Protein AF-A0A199VPS3-F1 (afdb_monomer_lite)

InterPro domains:
  IPR006501 Pectinesterase inhibitor domain [PF04043] (1-86)
  IPR035513 Invertase/pectin methylesterase inhibitor domain superfamily [G3DSA:1.20.140.40] (1-90)
  IPR035513 Invertase/pectin methylesterase inhibitor domain superfamily [SSF101148] (2-90)

Structure (mmCIF, N/CA/C/O backbone):
data_AF-A0A199VPS3-F1
#
_entry.id   AF-A0A199VPS3-F1
#
loop_
_atom_site.group_PDB
_atom_site.id
_atom_site.type_symbol
_atom_site.label_atom_id
_atom_site.label_alt_id
_atom_site.label_comp_id
_atom_site.label_asym_id
_atom_site.label_entity_id
_atom_site.label_seq_id
_atom_site.pdbx_PDB_ins_code
_atom_site.Cartn_x
_atom_site.Cartn_y
_atom_site.Cartn_z
_atom_site.occupancy
_atom_site.B_iso_or_equiv
_atom_site.auth_seq_id
_atom_site.auth_comp_id
_atom_site.auth_asym_id
_atom_site.auth_atom_id
_atom_site.pdbx_PDB_model_num
ATOM 1 N N . MET A 1 1 ? -9.378 3.455 0.654 1.00 78.94 1 MET A N 1
ATOM 2 C CA . MET A 1 1 ? -9.424 2.075 0.112 1.00 78.94 1 MET A CA 1
ATOM 3 C C . MET A 1 1 ? -9.535 2.082 -1.397 1.00 78.94 1 MET A C 1
ATOM 5 O O . MET A 1 1 ? -8.659 1.494 -2.002 1.00 78.94 1 MET A O 1
ATOM 9 N N . ALA A 1 2 ? -10.516 2.770 -2.000 1.00 84.88 2 ALA A N 1
ATOM 10 C CA . ALA A 1 2 ? -10.537 2.974 -3.456 1.00 84.88 2 ALA A CA 1
ATOM 11 C C . ALA A 1 2 ? -9.201 3.547 -3.967 1.00 84.88 2 ALA A C 1
ATOM 13 O O . ALA A 1 2 ? -8.558 2.918 -4.793 1.00 84.88 2 ALA A O 1
ATOM 14 N N . ASP A 1 3 ? -8.700 4.607 -3.324 1.00 86.25 3 ASP A N 1
ATOM 15 C CA . ASP A 1 3 ? -7.413 5.215 -3.694 1.00 86.25 3 ASP A CA 1
ATOM 16 C C . ASP A 1 3 ? -6.210 4.255 -3.578 1.00 86.25 3 ASP A C 1
ATOM 18 O O . ASP A 1 3 ? -5.302 4.314 -4.400 1.00 86.25 3 ASP A O 1
ATOM 22 N N . SER A 1 4 ? -6.204 3.335 -2.600 1.00 89.06 4 SER A N 1
ATOM 23 C CA . SER A 1 4 ? -5.137 2.321 -2.466 1.00 89.06 4 SER A CA 1
ATOM 24 C C . SER A 1 4 ? -5.215 1.306 -3.606 1.00 89.06 4 SER A C 1
ATOM 26 O O . SER A 1 4 ? -4.191 0.998 -4.209 1.00 89.06 4 SER A O 1
ATOM 28 N N . VAL A 1 5 ? -6.420 0.848 -3.962 1.00 91.81 5 VAL A N 1
ATOM 29 C CA . VAL A 1 5 ? -6.625 -0.050 -5.108 1.00 91.81 5 VAL A CA 1
ATOM 30 C C . VAL A 1 5 ? -6.184 0.624 -6.404 1.00 91.81 5 VAL A C 1
ATOM 32 O O . VAL A 1 5 ? -5.421 0.020 -7.150 1.00 91.81 5 VAL A O 1
ATOM 35 N N . ASP A 1 6 ? -6.585 1.874 -6.635 1.00 92.94 6 ASP A N 1
ATOM 36 C CA . ASP A 1 6 ? -6.209 2.628 -7.835 1.00 92.94 6 ASP A CA 1
ATOM 37 C C . ASP A 1 6 ? -4.684 2.784 -7.931 1.00 92.94 6 ASP A C 1
ATOM 39 O O . ASP A 1 6 ? -4.089 2.454 -8.954 1.00 92.94 6 ASP A O 1
ATOM 43 N N . ARG A 1 7 ? -4.019 3.148 -6.825 1.00 91.81 7 ARG A N 1
ATOM 44 C CA . ARG A 1 7 ? -2.550 3.237 -6.747 1.00 91.81 7 ARG A CA 1
ATOM 45 C C . ARG A 1 7 ? -1.862 1.901 -7.032 1.00 91.81 7 ARG A C 1
ATOM 47 O O . ARG A 1 7 ? -0.851 1.864 -7.728 1.00 91.81 7 ARG A O 1
ATOM 54 N N . LEU A 1 8 ? -2.387 0.794 -6.505 1.00 93.25 8 LEU A N 1
ATOM 55 C CA . LEU A 1 8 ? -1.844 -0.541 -6.773 1.00 93.25 8 LEU A CA 1
ATOM 56 C C . LEU A 1 8 ? -2.072 -0.968 -8.233 1.00 93.25 8 LEU A C 1
ATOM 58 O O . LEU A 1 8 ? -1.192 -1.594 -8.829 1.00 93.25 8 LEU A O 1
ATOM 62 N N . CYS A 1 9 ? -3.214 -0.612 -8.824 1.00 93.06 9 CYS A N 1
ATOM 63 C CA . CYS A 1 9 ? -3.499 -0.829 -10.241 1.00 93.06 9 CYS A CA 1
ATOM 64 C C . CYS A 1 9 ? -2.550 -0.025 -11.139 1.00 93.06 9 CYS A C 1
ATOM 66 O O . CYS A 1 9 ? -1.985 -0.594 -12.076 1.00 93.06 9 CYS A O 1
ATOM 68 N N . ASP A 1 10 ? -2.309 1.247 -10.820 1.00 92.75 10 ASP A N 1
ATOM 69 C CA . ASP A 1 10 ? -1.346 2.097 -11.524 1.00 92.75 10 ASP A CA 1
ATOM 70 C C . ASP A 1 10 ? 0.073 1.516 -11.432 1.00 92.75 10 ASP A C 1
ATOM 72 O O . ASP A 1 10 ? 0.749 1.358 -12.454 1.00 92.75 10 ASP A O 1
ATOM 76 N N . SER A 1 11 ? 0.490 1.079 -10.237 1.00 89.75 11 SER A N 1
ATOM 77 C CA . SER A 1 11 ? 1.755 0.364 -10.021 1.00 89.75 11 SER A CA 1
ATOM 78 C C . SER A 1 11 ? 1.891 -0.871 -10.909 1.00 89.75 11 SER A C 1
ATOM 80 O O . SER A 1 11 ? 2.927 -1.067 -11.546 1.00 89.75 11 SER A O 1
ATOM 82 N N . ALA A 1 12 ? 0.854 -1.706 -10.990 1.00 91.44 12 ALA A N 1
ATOM 83 C CA . ALA A 1 12 ? 0.875 -2.905 -11.824 1.00 91.44 12 ALA A CA 1
ATOM 84 C C . ALA A 1 12 ? 0.938 -2.567 -13.325 1.00 91.44 12 ALA A C 1
ATOM 86 O O . ALA A 1 12 ? 1.689 -3.197 -14.076 1.00 91.44 12 ALA A O 1
ATOM 87 N N . ALA A 1 13 ? 0.190 -1.552 -13.766 1.00 92.06 13 ALA A N 1
ATOM 88 C CA . ALA A 1 13 ? 0.162 -1.110 -15.158 1.00 92.06 13 ALA A CA 1
ATOM 89 C C . ALA A 1 13 ? 1.484 -0.464 -15.607 1.00 92.06 13 ALA A C 1
ATOM 91 O O . ALA A 1 13 ? 1.880 -0.572 -16.769 1.00 92.06 13 ALA A O 1
ATOM 92 N N . GLU A 1 14 ? 2.177 0.225 -14.707 1.00 90.38 14 GLU A N 1
ATOM 93 C CA . GLU A 1 14 ? 3.492 0.812 -14.964 1.00 90.38 14 GLU A CA 1
ATOM 94 C C . GLU A 1 14 ? 4.604 -0.236 -14.916 1.00 90.38 14 GLU A C 1
ATOM 96 O O . GLU A 1 14 ? 5.519 -0.181 -15.737 1.00 90.38 14 GLU A O 1
ATOM 101 N N . LEU A 1 15 ? 4.490 -1.257 -14.056 1.00 88.38 15 LEU A N 1
ATOM 102 C CA . LEU A 1 15 ? 5.437 -2.376 -14.032 1.00 88.38 15 LEU A CA 1
ATOM 103 C C . LEU A 1 15 ? 5.466 -3.123 -15.379 1.00 88.38 15 LEU A C 1
ATOM 105 O O . LEU A 1 15 ? 6.522 -3.550 -15.849 1.00 88.38 15 LEU A O 1
ATOM 109 N N . ALA A 1 16 ? 4.323 -3.215 -16.061 1.00 87.06 16 ALA A N 1
ATOM 110 C CA . ALA A 1 16 ? 4.247 -3.759 -17.418 1.00 87.06 16 ALA A CA 1
ATOM 111 C C . ALA A 1 16 ? 4.977 -2.894 -18.470 1.00 87.06 16 ALA A C 1
ATOM 113 O O . ALA A 1 16 ? 5.285 -3.377 -19.560 1.00 87.06 16 ALA A O 1
ATOM 114 N N . ARG A 1 17 ? 5.265 -1.624 -18.156 1.00 85.69 17 ARG A N 1
ATOM 115 C CA . ARG A 1 17 ? 5.900 -0.638 -19.047 1.00 85.69 17 ARG A CA 1
ATOM 116 C C . ARG A 1 17 ? 7.371 -0.364 -18.727 1.00 85.69 17 ARG A C 1
ATOM 118 O O . ARG A 1 17 ? 8.029 0.291 -19.526 1.00 85.69 17 ARG A O 1
ATOM 125 N N . THR A 1 18 ? 7.908 -0.915 -17.635 1.00 82.06 18 THR A N 1
ATOM 126 C CA . THR A 1 18 ? 9.265 -0.623 -17.127 1.00 82.06 18 THR A CA 1
ATOM 127 C C . THR A 1 18 ? 10.415 -0.857 -18.122 1.00 82.06 18 THR A C 1
ATOM 129 O O . THR A 1 18 ? 11.511 -0.345 -17.917 1.00 82.06 18 THR A O 1
ATOM 132 N N . GLY A 1 19 ? 10.197 -1.586 -19.222 1.00 78.50 19 GLY A N 1
ATOM 133 C CA . GLY A 1 19 ? 11.217 -1.802 -20.249 1.00 78.50 19 GLY A CA 1
ATOM 134 C C . GLY A 1 19 ? 12.409 -2.622 -19.738 1.00 78.50 19 GLY A C 1
ATOM 135 O O . GLY A 1 19 ? 12.268 -3.447 -18.837 1.00 78.50 19 GLY A O 1
ATOM 136 N N . ARG A 1 20 ? 13.590 -2.440 -20.342 1.00 80.88 20 ARG A N 1
ATOM 137 C CA . ARG A 1 20 ? 14.815 -3.141 -19.918 1.00 80.88 20 ARG A CA 1
ATOM 138 C C . ARG A 1 20 ? 15.436 -2.471 -18.696 1.00 80.88 20 ARG A C 1
ATOM 140 O O . ARG A 1 20 ? 15.519 -1.249 -18.646 1.00 80.88 20 ARG A O 1
ATOM 147 N N . SER A 1 21 ? 15.940 -3.283 -17.768 1.00 78.31 21 SER A N 1
ATOM 148 C CA . SER A 1 21 ? 16.498 -2.848 -16.479 1.00 78.31 21 SER A CA 1
ATOM 149 C C . SER A 1 21 ? 17.716 -1.920 -16.565 1.00 78.31 21 SER A C 1
ATOM 151 O O . SER A 1 21 ? 18.066 -1.290 -15.577 1.00 78.31 21 SER A O 1
ATOM 153 N N . ASP A 1 22 ? 18.374 -1.837 -17.721 1.00 77.81 22 ASP A N 1
ATOM 154 C CA . ASP A 1 22 ? 19.535 -0.983 -17.996 1.00 77.81 22 ASP A CA 1
ATOM 155 C C . ASP A 1 22 ? 19.166 0.388 -18.598 1.00 77.81 22 ASP A C 1
ATOM 157 O O . ASP A 1 22 ? 20.043 1.203 -18.884 1.00 77.81 22 ASP A O 1
ATOM 161 N N . SER A 1 23 ? 17.873 0.668 -18.793 1.00 83.25 23 SER A N 1
ATOM 162 C CA . SER A 1 23 ? 17.403 1.920 -19.385 1.00 83.25 23 SER A CA 1
ATOM 163 C C . SER A 1 23 ? 17.111 2.996 -18.328 1.00 83.25 23 SER A C 1
ATOM 165 O O . SER A 1 23 ? 16.485 2.699 -17.314 1.00 83.25 23 SER A O 1
ATOM 167 N N . PRO A 1 24 ? 17.403 4.284 -18.587 1.00 82.06 24 PRO A N 1
ATOM 168 C CA . PRO A 1 24 ? 16.908 5.390 -17.756 1.00 82.06 24 PRO A CA 1
ATOM 169 C C . PRO A 1 24 ? 15.377 5.405 -17.600 1.00 82.06 24 PRO A C 1
ATOM 171 O O . PRO A 1 24 ? 14.850 5.856 -16.584 1.00 82.06 24 PRO A O 1
ATOM 174 N N . VAL A 1 25 ? 14.662 4.871 -18.597 1.00 85.94 25 VAL A N 1
ATOM 175 C CA . VAL A 1 25 ? 13.202 4.705 -18.584 1.00 85.94 25 VAL A CA 1
ATOM 176 C C . VAL A 1 25 ? 12.771 3.724 -17.487 1.00 85.94 25 VAL A C 1
ATOM 178 O O . VAL A 1 25 ? 11.751 3.944 -16.837 1.00 85.94 25 VAL A O 1
ATOM 181 N N . PHE A 1 26 ? 13.584 2.700 -17.206 1.00 87.62 26 PHE A N 1
ATOM 182 C CA . PHE A 1 26 ? 13.326 1.749 -16.128 1.00 87.62 26 PHE A CA 1
ATOM 183 C C . PHE A 1 26 ? 13.382 2.413 -14.754 1.00 87.62 26 PHE A C 1
ATOM 185 O O . PHE A 1 26 ? 12.466 2.238 -13.953 1.00 87.62 26 PHE A O 1
ATOM 192 N N . THR A 1 27 ? 14.411 3.228 -14.500 1.00 86.19 27 THR A N 1
ATOM 193 C CA . THR A 1 27 ? 14.543 3.989 -13.249 1.00 86.19 27 THR A CA 1
ATOM 194 C C . THR A 1 27 ? 13.347 4.907 -13.020 1.00 86.19 27 THR A C 1
ATOM 196 O O . THR A 1 27 ? 12.806 4.956 -11.916 1.00 86.19 27 THR A O 1
ATOM 199 N N . TRP A 1 28 ? 12.907 5.609 -14.069 1.00 88.06 28 TRP A N 1
ATOM 200 C CA . TRP A 1 28 ? 11.760 6.509 -13.985 1.00 88.06 28 TRP A CA 1
ATOM 201 C C . TRP A 1 28 ? 10.466 5.755 -13.646 1.00 88.06 28 TRP A C 1
ATOM 203 O O . TRP A 1 28 ? 9.802 6.093 -12.666 1.00 88.06 28 TRP A O 1
ATOM 213 N N . HIS A 1 29 ? 10.159 4.674 -14.368 1.00 91.00 29 HIS A N 1
ATOM 214 C CA . HIS A 1 29 ? 8.990 3.839 -14.079 1.00 91.00 29 HIS A CA 1
ATOM 215 C C . HIS A 1 29 ? 9.051 3.216 -12.673 1.00 91.00 29 HIS A C 1
ATOM 217 O O . HIS A 1 29 ? 8.060 3.249 -11.946 1.00 91.00 29 HIS A O 1
ATOM 223 N N . MET A 1 30 ? 10.217 2.716 -12.239 1.00 90.94 30 MET A N 1
ATOM 224 C CA . MET A 1 30 ? 10.396 2.199 -10.875 1.00 90.94 30 MET A CA 1
ATOM 225 C C . MET A 1 30 ? 10.108 3.257 -9.807 1.00 90.94 30 MET A C 1
ATOM 227 O O . MET A 1 30 ? 9.462 2.948 -8.806 1.00 90.94 30 MET A O 1
ATOM 231 N N . SER A 1 31 ? 10.525 4.508 -10.021 1.00 90.25 31 SER A N 1
ATOM 232 C CA . SER A 1 31 ? 10.253 5.595 -9.073 1.00 90.25 31 SER A CA 1
ATOM 233 C C . SER A 1 31 ? 8.753 5.895 -8.924 1.00 90.25 31 SER A C 1
ATOM 235 O O . SER A 1 31 ? 8.276 6.095 -7.801 1.00 90.25 31 SER A O 1
ATOM 237 N N . ASN A 1 32 ? 7.984 5.832 -10.020 1.00 92.31 32 ASN A N 1
ATOM 238 C CA . ASN A 1 32 ? 6.527 5.992 -9.988 1.00 92.31 32 ASN A CA 1
ATOM 239 C C . ASN A 1 32 ? 5.862 4.851 -9.209 1.00 92.31 32 ASN A C 1
ATOM 241 O O . ASN A 1 32 ? 5.054 5.100 -8.315 1.00 92.31 32 ASN A O 1
ATOM 245 N N . ILE A 1 33 ? 6.268 3.606 -9.475 1.00 93.56 33 ILE A N 1
ATOM 246 C CA . ILE A 1 33 ? 5.714 2.416 -8.810 1.00 93.56 33 ILE A CA 1
ATOM 247 C C . ILE A 1 33 ? 5.997 2.460 -7.303 1.00 93.56 33 ILE A C 1
ATOM 249 O O . ILE A 1 33 ? 5.089 2.241 -6.500 1.00 93.56 33 ILE A O 1
ATOM 253 N N . CYS A 1 34 ? 7.222 2.808 -6.890 1.00 93.06 34 CYS A N 1
ATOM 254 C CA . CYS A 1 34 ? 7.550 2.996 -5.473 1.00 93.06 34 CYS A 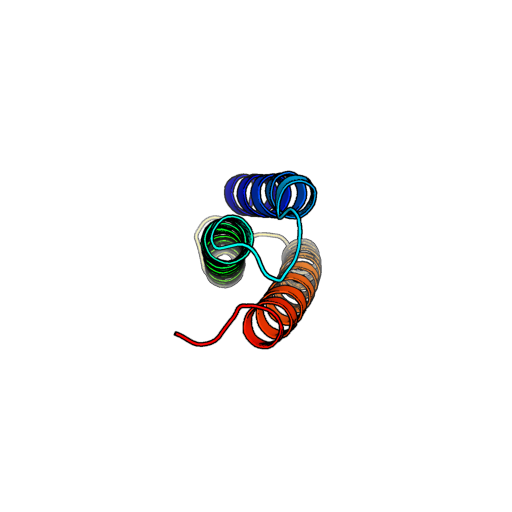CA 1
ATOM 255 C C . CYS A 1 34 ? 6.696 4.093 -4.823 1.00 93.06 34 CYS A C 1
ATOM 257 O O . CYS A 1 34 ? 6.241 3.930 -3.685 1.00 93.06 34 CYS A O 1
ATOM 259 N N . THR A 1 35 ? 6.454 5.193 -5.540 1.00 94.50 35 THR A N 1
ATOM 260 C CA . THR A 1 35 ? 5.623 6.304 -5.058 1.00 94.50 35 THR A CA 1
ATOM 261 C C . THR A 1 35 ? 4.186 5.847 -4.821 1.00 94.50 35 THR A C 1
ATOM 263 O O . THR A 1 35 ? 3.655 6.043 -3.727 1.00 94.50 35 THR A O 1
ATOM 266 N N . TRP A 1 36 ? 3.567 5.177 -5.793 1.00 96.69 36 TRP A N 1
ATOM 267 C CA . TRP A 1 36 ? 2.191 4.702 -5.655 1.00 96.69 36 TRP A CA 1
ATOM 268 C C . TRP A 1 36 ? 2.045 3.589 -4.616 1.00 96.69 36 TRP A C 1
ATOM 270 O O . TRP A 1 36 ? 1.099 3.629 -3.835 1.00 96.69 36 TRP A O 1
ATOM 280 N N . CYS A 1 37 ? 2.997 2.656 -4.506 1.00 95.69 37 CYS A N 1
ATOM 281 C CA . CYS A 1 37 ? 2.985 1.652 -3.436 1.00 95.69 37 CYS A CA 1
ATOM 282 C C . CYS A 1 37 ? 3.119 2.284 -2.037 1.00 95.69 37 CYS A C 1
ATOM 284 O O . CYS A 1 37 ? 2.416 1.879 -1.113 1.00 95.69 37 CYS A O 1
ATOM 286 N N . SER A 1 38 ? 3.970 3.304 -1.871 1.00 95.62 38 SER A N 1
ATOM 287 C CA . SER A 1 38 ? 4.098 4.038 -0.596 1.00 95.62 38 SER A CA 1
ATOM 288 C C . SER A 1 38 ? 2.809 4.781 -0.241 1.00 95.62 38 SER A C 1
ATOM 290 O O . SER A 1 38 ? 2.374 4.814 0.914 1.00 95.62 38 SER A O 1
ATOM 292 N N . ALA A 1 39 ? 2.170 5.354 -1.256 1.00 96.75 39 ALA A N 1
ATOM 293 C CA . ALA A 1 39 ? 0.901 6.034 -1.121 1.00 96.75 39 ALA A CA 1
ATOM 294 C C . ALA A 1 39 ? -0.222 5.031 -0.757 1.00 96.75 39 ALA A C 1
ATOM 296 O O . ALA A 1 39 ? -0.975 5.281 0.183 1.00 96.75 39 ALA A O 1
ATOM 297 N N . ALA A 1 40 ? -0.306 3.864 -1.405 1.00 96.62 40 ALA A N 1
ATOM 298 C CA . ALA A 1 40 ? -1.275 2.816 -1.056 1.00 96.62 40 ALA A CA 1
ATOM 299 C C . ALA A 1 40 ? -1.122 2.355 0.406 1.00 96.62 40 ALA A C 1
ATOM 301 O O . ALA A 1 40 ? -2.107 2.301 1.145 1.00 96.62 40 ALA A O 1
ATOM 302 N N . LEU A 1 41 ? 0.121 2.156 0.864 1.00 96.75 41 LEU A N 1
ATOM 303 C CA . LEU A 1 41 ? 0.421 1.782 2.250 1.00 96.75 41 LEU A CA 1
ATOM 304 C C . LEU A 1 41 ? -0.016 2.855 3.266 1.00 96.75 41 LEU A C 1
ATOM 306 O O . LEU A 1 41 ? -0.446 2.543 4.382 1.00 96.75 41 LEU A O 1
ATOM 310 N N . THR A 1 42 ? 0.061 4.129 2.876 1.00 96.94 42 THR A N 1
ATOM 311 C CA . THR A 1 42 ? -0.418 5.255 3.691 1.00 96.94 42 THR A CA 1
ATOM 312 C C . THR A 1 42 ? -1.945 5.242 3.818 1.00 96.94 42 THR A C 1
ATOM 314 O O . THR A 1 42 ? -2.473 5.432 4.918 1.00 96.94 42 THR A O 1
ATOM 317 N N . ASP A 1 43 ? -2.667 4.964 2.729 1.00 95.50 43 ASP A N 1
ATOM 318 C CA . ASP A 1 43 ? -4.133 4.863 2.749 1.00 95.50 43 ASP A CA 1
ATOM 319 C C . ASP A 1 43 ? -4.605 3.663 3.578 1.00 95.50 43 ASP A C 1
ATOM 321 O O . ASP A 1 43 ? -5.604 3.749 4.293 1.00 95.50 43 ASP A O 1
ATOM 325 N N . GLU A 1 44 ? -3.891 2.539 3.495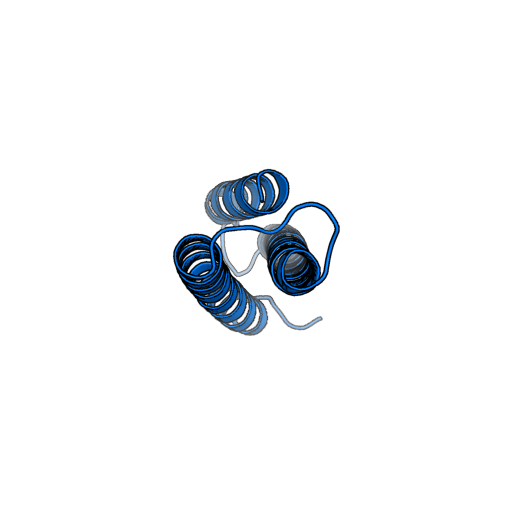 1.00 97.19 44 GLU A N 1
ATOM 326 C CA . GLU A 1 44 ? -4.142 1.340 4.297 1.00 97.19 44 GLU A CA 1
ATOM 327 C C . GLU A 1 44 ? -3.939 1.617 5.789 1.00 97.19 44 GLU A C 1
ATOM 329 O O . GLU A 1 44 ? -4.810 1.295 6.600 1.00 97.19 44 GLU A O 1
ATOM 334 N N . THR A 1 45 ? -2.847 2.297 6.148 1.00 96.06 45 THR A N 1
ATOM 335 C CA . THR A 1 45 ? -2.568 2.710 7.534 1.00 96.06 45 THR A CA 1
ATOM 336 C C . THR A 1 45 ? -3.656 3.647 8.061 1.00 96.06 45 THR A C 1
ATOM 338 O O . THR A 1 45 ? -4.229 3.405 9.122 1.00 96.06 45 THR A O 1
ATOM 341 N N . THR A 1 46 ? -4.031 4.656 7.275 1.00 95.06 46 THR A N 1
ATOM 342 C CA . THR A 1 46 ? -5.089 5.609 7.647 1.00 95.06 46 THR A CA 1
ATOM 343 C C . THR A 1 46 ? -6.457 4.921 7.759 1.00 95.06 46 THR A C 1
ATOM 345 O O . THR A 1 46 ? -7.276 5.260 8.616 1.00 95.06 46 THR A O 1
ATOM 348 N N . CYS A 1 47 ? -6.724 3.908 6.929 1.00 95.00 47 CYS A N 1
ATOM 349 C CA . CYS A 1 47 ? -7.934 3.095 7.028 1.00 95.00 47 CYS A CA 1
ATOM 350 C C . CYS A 1 47 ? -7.985 2.306 8.345 1.00 95.00 47 CYS A C 1
ATOM 352 O O . CYS A 1 47 ? -9.033 2.277 8.995 1.00 95.00 47 CYS A O 1
ATOM 354 N N . LEU A 1 48 ? -6.865 1.714 8.773 1.00 95.00 48 LEU A N 1
ATOM 355 C CA . LEU A 1 48 ? -6.767 1.023 10.064 1.00 95.00 48 LEU A CA 1
ATOM 356 C C . LEU A 1 48 ? -7.040 1.966 11.240 1.00 95.00 48 LEU A C 1
ATOM 358 O O . LEU A 1 48 ? -7.747 1.570 12.173 1.00 95.00 48 LEU A O 1
ATOM 362 N N . ASP A 1 49 ? -6.547 3.203 11.174 1.00 92.88 49 ASP A N 1
ATOM 363 C CA . ASP A 1 49 ? -6.818 4.229 12.184 1.00 92.88 49 ASP A CA 1
ATOM 364 C C . ASP A 1 49 ? -8.312 4.575 12.244 1.00 92.88 49 ASP A C 1
ATOM 366 O O . ASP A 1 49 ? -8.905 4.593 13.326 1.00 92.88 49 ASP A O 1
ATOM 370 N N . GLY A 1 50 ? -8.963 4.748 11.090 1.00 91.56 50 GLY A N 1
ATOM 371 C CA . GLY A 1 50 ? -10.411 4.966 11.015 1.00 91.56 50 GLY A CA 1
ATOM 372 C C . GLY A 1 50 ? -11.227 3.800 11.597 1.00 91.56 50 GLY A C 1
ATOM 373 O O . GLY A 1 50 ? -12.173 4.013 12.362 1.00 91.56 50 GLY A O 1
ATOM 374 N N . ILE A 1 51 ? -10.829 2.554 11.311 1.00 91.62 51 ILE A N 1
ATOM 375 C CA . ILE A 1 51 ? -11.449 1.344 11.883 1.00 91.62 51 ILE A CA 1
ATOM 376 C C . ILE A 1 51 ? -11.271 1.307 13.410 1.00 91.62 51 ILE A C 1
ATOM 378 O O . ILE A 1 51 ? -12.195 0.926 14.137 1.00 91.62 51 ILE A O 1
ATOM 382 N N . ALA A 1 52 ? -10.103 1.707 13.920 1.00 89.81 52 ALA A N 1
ATOM 383 C CA . ALA A 1 52 ? -9.846 1.781 15.355 1.00 89.81 52 ALA A CA 1
ATOM 384 C C . ALA A 1 52 ? -10.703 2.865 16.031 1.00 89.81 52 ALA A C 1
ATOM 386 O O . ALA A 1 52 ? -11.276 2.620 17.093 1.00 89.81 52 ALA A O 1
ATOM 387 N N . GLN A 1 53 ? -10.877 4.026 15.398 1.00 87.88 53 GLN A N 1
ATOM 388 C CA . GLN A 1 53 ? -11.733 5.106 15.902 1.00 87.88 53 GLN A CA 1
ATOM 389 C C . GLN A 1 53 ? -13.220 4.713 15.948 1.00 87.88 53 GLN A C 1
ATOM 391 O O . GLN A 1 53 ? -13.936 5.104 16.876 1.00 87.88 53 GLN A O 1
ATOM 396 N N . ALA A 1 54 ? -13.684 3.858 15.029 1.00 83.62 54 ALA A N 1
ATOM 397 C CA . ALA A 1 54 ? -15.044 3.308 15.044 1.00 83.62 54 ALA A CA 1
ATOM 398 C C . ALA A 1 54 ? -15.345 2.412 16.271 1.00 83.62 54 ALA A C 1
ATOM 400 O O . ALA A 1 54 ? -16.501 2.083 16.534 1.00 83.62 54 ALA A O 1
ATOM 401 N N . ALA A 1 55 ? -14.329 2.043 17.065 1.00 74.12 55 ALA A N 1
ATOM 402 C CA . ALA A 1 55 ? -14.495 1.350 18.345 1.00 74.12 55 ALA A CA 1
ATOM 403 C C . ALA A 1 55 ? -15.107 2.224 19.452 1.00 74.12 55 ALA A C 1
ATOM 405 O O . ALA A 1 55 ? -15.825 1.711 20.311 1.00 74.12 55 ALA A O 1
ATOM 406 N N . GLY A 1 56 ? -14.777 3.519 19.454 1.00 68.62 56 GLY A N 1
ATOM 407 C CA . GLY A 1 56 ? -15.144 4.473 20.508 1.00 68.62 56 GLY A CA 1
ATOM 408 C C . GLY A 1 56 ? -16.011 5.640 20.027 1.00 68.62 56 GLY A C 1
ATOM 409 O O . GLY A 1 56 ? -16.416 6.466 20.840 1.00 68.62 56 GLY A O 1
ATOM 410 N N . GLY A 1 57 ? -16.284 5.727 18.722 1.00 66.06 57 GLY A N 1
ATOM 411 C CA . GLY A 1 57 ? -17.032 6.817 18.097 1.00 66.06 57 GLY A CA 1
ATOM 412 C C . GLY A 1 57 ? -18.560 6.663 18.117 1.00 66.06 57 GLY A C 1
ATOM 413 O O . GLY A 1 57 ? -19.118 5.671 18.584 1.00 66.06 57 GLY A O 1
ATOM 414 N N . LYS A 1 58 ? -19.249 7.669 17.556 1.00 59.31 58 LYS A N 1
ATOM 415 C CA . LYS A 1 58 ? -20.724 7.731 17.453 1.00 59.31 58 LYS A CA 1
ATOM 416 C C . LYS A 1 58 ? -21.323 6.648 16.542 1.00 59.31 58 LYS A C 1
ATOM 418 O O . LYS A 1 58 ? -22.469 6.259 16.742 1.00 59.31 58 LYS A O 1
ATOM 423 N N . ALA A 1 59 ? -20.554 6.156 15.570 1.00 64.69 59 ALA A N 1
ATOM 424 C CA . ALA A 1 59 ? -20.920 5.045 14.696 1.00 64.69 59 ALA A CA 1
ATOM 425 C C . ALA A 1 59 ? -20.235 3.765 15.193 1.00 64.69 59 ALA A C 1
ATOM 427 O O . ALA A 1 59 ? -19.160 3.400 14.717 1.00 64.69 59 ALA A O 1
ATOM 428 N N . LYS A 1 60 ? -20.829 3.111 16.199 1.00 72.44 60 LYS A N 1
ATOM 429 C CA . LYS A 1 60 ? -20.330 1.823 16.692 1.00 72.44 60 LYS A CA 1
ATOM 430 C C . LYS A 1 60 ? -20.524 0.763 15.614 1.00 72.44 60 LYS A C 1
ATOM 432 O O . LYS A 1 60 ? -21.648 0.338 15.356 1.00 72.44 60 LYS A O 1
ATOM 437 N N . LEU A 1 61 ? -19.422 0.344 15.003 1.00 81.94 61 LEU A N 1
ATOM 438 C CA . LEU A 1 61 ? -19.404 -0.830 14.144 1.00 81.94 61 LEU A CA 1
ATOM 439 C C . LEU A 1 61 ? -19.495 -2.091 15.010 1.00 81.94 61 LEU A C 1
ATOM 441 O O . LEU A 1 61 ? -18.943 -2.131 16.113 1.00 81.94 61 LEU A O 1
ATOM 445 N N . ASP A 1 62 ? -20.151 -3.129 14.497 1.00 89.06 62 ASP A N 1
ATOM 446 C CA . ASP A 1 62 ? -20.148 -4.435 15.150 1.00 89.06 62 ASP A CA 1
ATOM 447 C C . ASP A 1 62 ? -18.694 -4.929 15.373 1.00 89.06 62 ASP A C 1
ATOM 449 O O . ASP A 1 62 ? -17.861 -4.829 14.460 1.00 89.06 62 ASP A O 1
ATOM 453 N N . PRO A 1 63 ? -18.345 -5.445 16.570 1.00 89.12 63 PRO A N 1
ATOM 454 C CA . PRO A 1 63 ? -16.982 -5.875 16.872 1.00 89.12 63 PRO A CA 1
ATOM 455 C C . PRO A 1 63 ? -16.439 -6.963 15.938 1.00 89.12 63 PRO A C 1
ATOM 457 O O . PRO A 1 63 ? -15.237 -6.958 15.647 1.00 89.12 63 PRO A O 1
ATOM 460 N N . ALA A 1 64 ? -17.289 -7.879 15.461 1.00 91.69 64 ALA A N 1
ATOM 461 C CA . ALA A 1 64 ? -16.881 -8.932 14.538 1.00 91.69 64 ALA A CA 1
ATOM 462 C C . ALA A 1 64 ? -16.612 -8.349 13.147 1.00 91.69 64 ALA A C 1
ATOM 464 O O . ALA A 1 64 ? -15.561 -8.627 12.567 1.00 91.69 64 ALA A O 1
ATOM 465 N N . VAL A 1 65 ? -17.481 -7.454 12.662 1.00 91.69 65 VAL A N 1
ATOM 466 C CA . VAL A 1 65 ? -17.277 -6.735 11.390 1.00 91.69 65 VAL A CA 1
ATOM 467 C C . VAL A 1 65 ? -15.985 -5.919 11.422 1.00 91.69 65 VAL A C 1
ATOM 469 O O . VAL A 1 65 ? -15.170 -6.005 10.505 1.00 91.69 65 VAL A O 1
ATOM 472 N N . ARG A 1 66 ? -15.737 -5.182 12.508 1.00 90.88 66 ARG A N 1
ATOM 473 C CA . ARG A 1 66 ? -14.510 -4.391 12.687 1.00 90.88 66 ARG A CA 1
ATOM 474 C C . ARG A 1 66 ? -13.256 -5.265 12.649 1.00 90.88 66 ARG A C 1
ATOM 476 O O . ARG A 1 66 ? -12.255 -4.891 12.044 1.00 90.88 66 ARG A O 1
ATOM 483 N N . THR A 1 67 ? -13.307 -6.423 13.305 1.00 93.12 67 THR A N 1
ATOM 484 C CA . THR A 1 67 ? -12.185 -7.371 13.346 1.00 93.12 67 THR A CA 1
ATOM 485 C C . THR A 1 67 ? -11.920 -7.969 11.966 1.00 93.12 67 THR A C 1
ATOM 487 O O . THR A 1 67 ? -10.763 -8.037 11.554 1.00 93.12 67 THR A O 1
ATOM 490 N N . ALA A 1 68 ? -12.974 -8.329 11.229 1.00 95.12 68 ALA A N 1
ATOM 491 C CA . ALA A 1 68 ? -12.858 -8.805 9.855 1.00 95.12 68 ALA A CA 1
ATOM 492 C C . ALA A 1 68 ? -12.234 -7.736 8.944 1.00 95.12 68 ALA A C 1
ATOM 494 O O . ALA A 1 68 ? -11.221 -8.005 8.306 1.00 95.12 68 ALA A O 1
ATOM 495 N N . MET A 1 69 ? -12.752 -6.501 8.960 1.00 93.88 69 MET A N 1
ATOM 496 C CA . MET A 1 69 ? -12.201 -5.391 8.170 1.00 93.88 69 MET A CA 1
ATOM 497 C C . MET A 1 69 ? -10.730 -5.120 8.498 1.00 93.88 69 MET A C 1
ATOM 499 O O . MET A 1 69 ? -9.907 -5.007 7.594 1.00 93.88 69 MET A O 1
ATOM 503 N N . ARG A 1 70 ? -10.373 -5.065 9.790 1.00 95.06 70 ARG A N 1
ATOM 504 C CA . ARG A 1 70 ? -8.983 -4.871 10.225 1.00 95.06 70 ARG A CA 1
ATOM 505 C C . ARG A 1 70 ? -8.067 -5.966 9.679 1.00 95.06 70 ARG A C 1
ATOM 507 O O . ARG A 1 70 ? -6.957 -5.655 9.260 1.00 95.06 70 ARG A O 1
ATOM 514 N N . ARG A 1 71 ? -8.509 -7.229 9.703 1.00 97.00 71 ARG A N 1
ATOM 515 C CA . ARG A 1 71 ? -7.724 -8.357 9.188 1.00 97.00 71 ARG A CA 1
ATOM 516 C C . ARG A 1 71 ? -7.434 -8.187 7.701 1.00 97.00 71 ARG A C 1
ATOM 518 O O . ARG A 1 71 ? -6.277 -8.280 7.316 1.00 97.00 71 ARG A O 1
ATOM 525 N N . GLU A 1 72 ? -8.459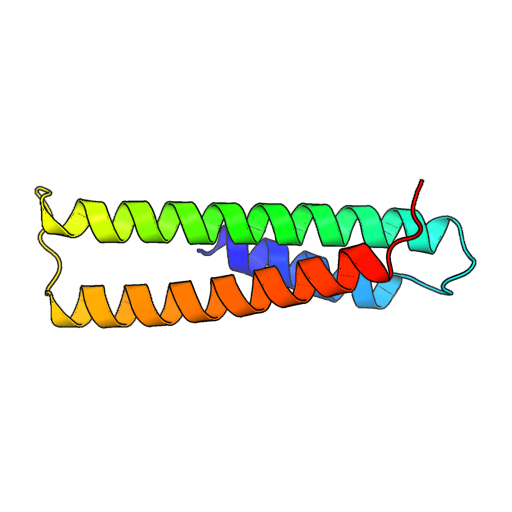 -7.901 6.903 1.00 96.19 72 GLU A N 1
ATOM 526 C CA . GLU A 1 72 ? -8.301 -7.737 5.454 1.00 96.19 72 GLU A CA 1
ATOM 527 C C . GLU A 1 72 ? -7.365 -6.567 5.118 1.00 96.19 72 GLU A C 1
ATOM 529 O O . GLU A 1 72 ? -6.424 -6.736 4.346 1.00 96.19 72 GLU A O 1
ATOM 534 N N . VAL A 1 73 ? -7.536 -5.407 5.765 1.00 96.31 73 VAL A N 1
ATOM 535 C CA . VAL A 1 73 ? -6.663 -4.244 5.522 1.00 96.31 73 VAL A CA 1
ATOM 536 C C . VAL A 1 73 ? -5.215 -4.524 5.942 1.00 96.31 73 VAL A C 1
ATOM 538 O O . VAL A 1 73 ? -4.293 -4.136 5.232 1.00 96.31 73 VAL A O 1
ATOM 541 N N . LEU A 1 74 ? -4.988 -5.244 7.049 1.00 97.50 74 LEU A N 1
ATOM 542 C CA . LEU A 1 74 ? -3.638 -5.658 7.454 1.00 97.50 74 LEU A CA 1
ATOM 543 C C . LEU A 1 74 ? -2.991 -6.609 6.444 1.00 97.50 74 LEU A C 1
ATOM 545 O O . LEU A 1 74 ? -1.790 -6.512 6.199 1.00 97.50 74 LEU A O 1
ATOM 549 N N . THR A 1 75 ? -3.764 -7.525 5.861 1.00 97.19 75 THR A N 1
ATOM 550 C CA . THR A 1 75 ? -3.259 -8.421 4.818 1.00 97.19 75 THR A CA 1
ATOM 551 C C . THR A 1 75 ? -2.812 -7.632 3.591 1.00 97.19 75 THR A C 1
ATOM 553 O O . THR A 1 75 ? -1.707 -7.869 3.103 1.00 97.19 75 THR A O 1
ATOM 556 N N . VAL A 1 76 ? -3.615 -6.665 3.133 1.00 95.75 76 VAL A N 1
ATOM 557 C CA . VAL A 1 76 ? -3.237 -5.793 2.009 1.00 95.75 76 VAL A CA 1
ATOM 558 C C . VAL A 1 76 ? -1.985 -4.981 2.358 1.00 95.75 76 VAL A C 1
ATOM 560 O O . VAL A 1 76 ? -1.009 -5.052 1.618 1.00 95.75 76 VAL A O 1
ATOM 563 N N . ALA A 1 77 ? -1.941 -4.348 3.536 1.00 97.25 77 ALA A N 1
ATOM 564 C CA . ALA A 1 77 ? -0.778 -3.592 4.010 1.00 97.25 77 ALA A CA 1
ATOM 565 C C . ALA A 1 77 ? 0.515 -4.403 4.038 1.00 97.25 77 ALA A C 1
ATOM 567 O O . ALA A 1 77 ? 1.573 -3.922 3.624 1.00 97.25 77 ALA A O 1
ATOM 568 N N . GLN A 1 78 ? 0.443 -5.658 4.476 1.00 97.50 78 GLN A N 1
ATOM 569 C CA . GLN A 1 78 ? 1.609 -6.529 4.478 1.00 97.50 78 GLN A CA 1
ATOM 570 C C . GLN A 1 78 ? 2.097 -6.830 3.057 1.00 97.50 78 GLN A C 1
ATOM 572 O O . GLN A 1 78 ? 3.303 -6.812 2.806 1.00 97.50 78 GLN A O 1
ATOM 577 N N . VAL A 1 79 ? 1.184 -7.109 2.123 1.00 96.75 79 VAL A N 1
ATOM 578 C CA . VAL A 1 79 ? 1.539 -7.394 0.726 1.00 96.75 79 VAL A CA 1
ATOM 579 C C . VAL A 1 79 ? 2.097 -6.145 0.042 1.00 96.75 79 VAL A C 1
ATOM 581 O O . VAL A 1 79 ? 3.150 -6.237 -0.590 1.00 96.75 79 VAL A O 1
ATOM 584 N N . THR A 1 80 ? 1.473 -4.980 0.230 1.00 96.56 80 THR A N 1
ATOM 585 C CA . THR A 1 80 ? 1.954 -3.686 -0.276 1.00 96.56 80 THR A CA 1
ATOM 586 C C . THR A 1 80 ? 3.351 -3.368 0.266 1.00 96.56 80 THR A C 1
ATOM 588 O O . THR A 1 80 ? 4.251 -3.014 -0.497 1.00 96.56 80 THR A O 1
ATOM 591 N N . SER A 1 81 ? 3.580 -3.570 1.569 1.00 97.25 81 SER A N 1
ATOM 592 C CA . SER A 1 81 ? 4.891 -3.375 2.201 1.00 97.25 81 SER A CA 1
ATOM 593 C C . SER A 1 81 ? 5.956 -4.331 1.648 1.00 97.25 81 SER A C 1
ATOM 595 O O . SER A 1 81 ? 7.060 -3.897 1.313 1.00 97.25 81 SER A O 1
ATOM 597 N N . ASN A 1 82 ? 5.622 -5.615 1.477 1.00 96.81 82 ASN A N 1
ATOM 598 C CA . ASN A 1 82 ? 6.524 -6.599 0.876 1.00 96.81 82 ASN A CA 1
ATOM 599 C C . ASN A 1 82 ? 6.892 -6.219 -0.565 1.00 96.81 82 ASN A C 1
ATOM 601 O O . ASN A 1 82 ? 8.064 -6.286 -0.937 1.00 96.81 82 ASN A O 1
ATOM 605 N N . ALA A 1 83 ? 5.909 -5.797 -1.365 1.00 94.81 83 ALA A N 1
ATOM 606 C CA . ALA A 1 83 ? 6.133 -5.342 -2.732 1.00 94.81 83 ALA A CA 1
ATOM 607 C C . ALA A 1 83 ? 7.062 -4.121 -2.763 1.00 94.81 83 ALA A C 1
ATOM 609 O O . ALA A 1 83 ? 8.060 -4.135 -3.479 1.00 94.81 83 ALA A O 1
ATOM 610 N N . LEU A 1 84 ? 6.805 -3.112 -1.926 1.00 95.06 84 LEU A N 1
ATOM 611 C CA . LEU A 1 84 ? 7.651 -1.923 -1.819 1.00 95.06 84 LEU A CA 1
ATOM 612 C C . LEU A 1 84 ? 9.087 -2.270 -1.392 1.00 95.06 84 LEU A C 1
ATOM 614 O O . LEU A 1 84 ? 10.045 -1.718 -1.929 1.00 95.06 84 LEU A O 1
ATOM 618 N N . ALA A 1 85 ? 9.263 -3.219 -0.469 1.00 95.19 85 ALA A N 1
ATOM 619 C CA . ALA A 1 85 ? 10.585 -3.689 -0.059 1.00 95.19 85 ALA A CA 1
ATOM 620 C C . ALA A 1 85 ? 11.351 -4.368 -1.207 1.00 95.19 85 ALA A C 1
ATOM 622 O O . ALA A 1 85 ? 12.559 -4.173 -1.339 1.00 95.19 85 ALA A O 1
ATOM 623 N N . LEU A 1 86 ? 10.665 -5.152 -2.045 1.00 93.19 86 LEU A N 1
ATOM 624 C CA . LEU A 1 86 ? 11.260 -5.760 -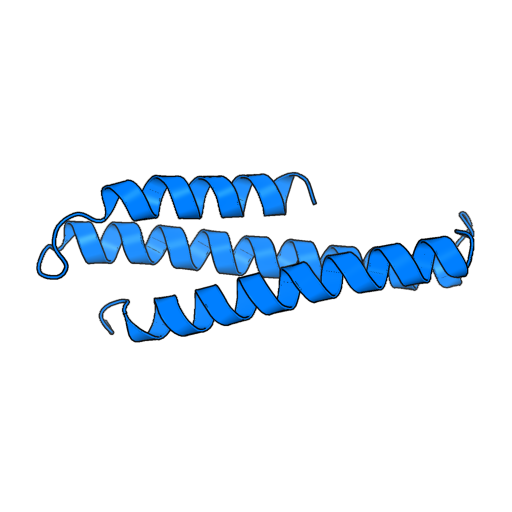3.237 1.00 93.19 86 LEU A CA 1
ATOM 625 C C . LEU A 1 86 ? 11.606 -4.701 -4.287 1.00 93.19 86 LEU A C 1
ATOM 627 O O . LEU A 1 86 ? 12.721 -4.703 -4.804 1.00 93.19 86 LEU A O 1
ATOM 631 N N . LEU A 1 87 ? 10.690 -3.769 -4.549 1.00 91.25 87 LEU A N 1
ATOM 632 C CA . LEU A 1 87 ? 10.899 -2.673 -5.492 1.00 91.25 87 LEU A CA 1
ATOM 633 C C . LEU A 1 87 ? 12.094 -1.813 -5.086 1.00 91.25 87 LEU A C 1
ATOM 635 O O . LEU A 1 87 ? 12.950 -1.559 -5.918 1.00 91.25 87 LEU A O 1
ATOM 639 N N . ASN A 1 88 ? 12.246 -1.471 -3.806 1.00 90.19 88 ASN A N 1
ATOM 640 C CA . ASN A 1 88 ? 13.402 -0.712 -3.314 1.00 90.19 88 ASN A CA 1
ATOM 641 C C . ASN A 1 88 ? 14.745 -1.451 -3.447 1.00 90.19 88 ASN A C 1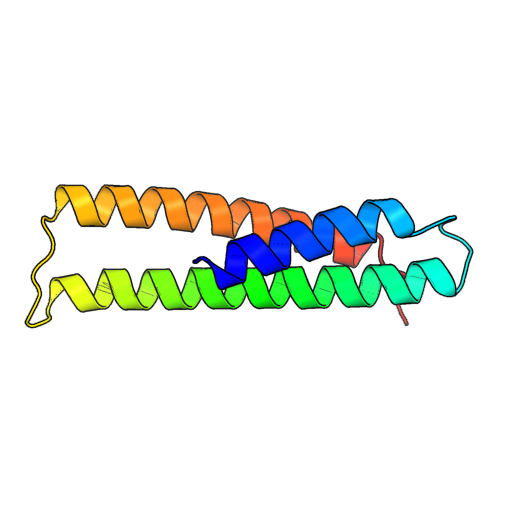
ATOM 643 O O . ASN A 1 88 ? 15.794 -0.815 -3.406 1.00 90.19 88 ASN A O 1
ATOM 647 N N . ARG A 1 89 ? 14.744 -2.783 -3.58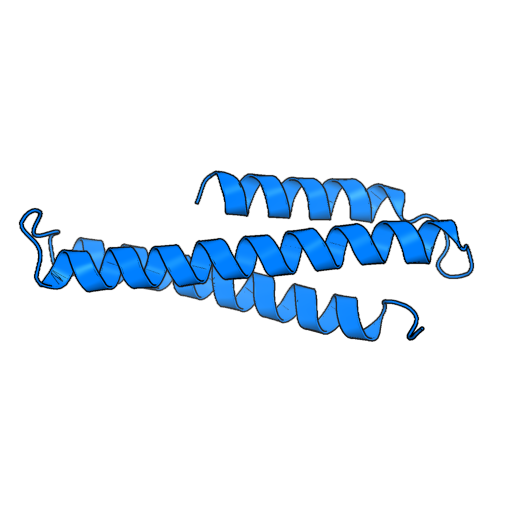4 1.00 89.44 89 ARG A N 1
ATOM 648 C CA . ARG A 1 89 ? 15.966 -3.561 -3.857 1.00 89.44 89 ARG A CA 1
ATOM 649 C C . ARG A 1 89 ? 16.305 -3.634 -5.343 1.00 89.44 89 ARG A C 1
ATOM 651 O O . ARG A 1 89 ? 17.463 -3.849 -5.680 1.00 89.44 89 ARG A O 1
ATOM 658 N N . VAL A 1 90 ? 15.293 -3.537 -6.203 1.00 84.50 90 VAL A N 1
ATOM 659 C CA . VAL A 1 90 ? 15.423 -3.648 -7.663 1.00 84.50 90 VAL A CA 1
ATOM 660 C C . VAL A 1 90 ? 15.574 -2.274 -8.316 1.00 84.50 90 VAL A C 1
ATOM 662 O O . VAL A 1 90 ? 16.239 -2.149 -9.342 1.00 84.50 90 VAL A O 1
ATOM 665 N N . ALA A 1 91 ? 14.972 -1.245 -7.724 1.00 77.38 91 ALA A N 1
ATOM 666 C CA . ALA A 1 91 ? 15.141 0.130 -8.137 1.00 77.38 91 ALA A CA 1
ATOM 667 C C . ALA A 1 91 ? 16.631 0.491 -8.029 1.00 77.38 91 ALA A C 1
ATOM 669 O O . ALA A 1 91 ? 17.247 0.241 -6.987 1.00 77.38 91 ALA A O 1
ATOM 670 N N . PRO A 1 92 ? 17.234 1.045 -9.092 1.00 63.03 92 PRO A N 1
ATOM 671 C CA . PRO A 1 92 ? 18.624 1.460 -9.038 1.00 63.03 92 PRO A CA 1
ATOM 672 C C . PRO A 1 92 ? 18.781 2.523 -7.947 1.00 63.03 92 PRO A C 1
ATOM 674 O O . PRO A 1 92 ? 18.044 3.509 -7.921 1.00 63.03 92 PRO A O 1
ATOM 677 N N . GLN A 1 93 ? 19.717 2.290 -7.023 1.00 57.16 93 GLN A N 1
ATOM 678 C CA . GLN A 1 93 ? 20.100 3.285 -6.025 1.00 57.16 93 GLN A CA 1
ATOM 679 C C . GLN A 1 93 ? 20.649 4.509 -6.768 1.00 57.16 93 GLN A C 1
ATOM 681 O O . GLN A 1 93 ? 21.542 4.355 -7.604 1.00 57.16 93 GLN A O 1
ATOM 686 N N . GLN A 1 94 ? 20.074 5.688 -6.514 1.00 48.75 94 GLN A N 1
ATOM 687 C CA . GLN A 1 94 ? 20.667 6.951 -6.962 1.00 48.75 94 GLN A CA 1
ATOM 688 C C . GLN A 1 94 ? 21.954 7.245 -6.197 1.00 48.75 94 GLN A C 1
ATOM 690 O O . GLN A 1 94 ? 21.978 6.975 -4.974 1.00 48.75 94 GLN A O 1
#

Foldseek 3Di:
DVLLVVLQVLLVVLVVVLPDLPDPSNLVSLVSSLVSLVVSLVVLVVVLVVLVVCCPDPNNDDPVVSVVVNVVSVVVNVVSVVVSVVSVVSNDDD

Sequence (94 aa):
MADSVDRLCDSAAELARTGRSDSPVFTWHMSNICTWCSAALTDETTCLDGIAQAAGGKAKLDPAVRTAMRREVLTVAQVTSNALALLNRVAPQQ

Secondary structure (DSSP, 8-state):
-HHHHHHHHHHHHHHTT---TTSHHHHHHHHHHHHHHHHHHHHHHHHHHHHHHTTTSSS---HHHHHHHHHHHHHHHHHHHHHHHHHHHHSPP-

Organism: Ananas comosus (NCBI:txid4615)

Radius of gyration: 16.29 Å; chains: 1; bounding box: 42×17×41 Å

pLDDT: mean 88.52, std 9.79, range [48.75, 97.5]